Protein AF-A0A2V8TQU5-F1 (afdb_monomer)

Secondary structure (DSSP, 8-state):
-------PPPPHHHHHHHHHHHHHHHHHHHHHHHHHHHHHHHHHHHHHHHSPPPTT--EEEEE-TTS-EEEEETTGGG-PEEPTTS-EE---

Radius of gyration: 22.35 Å; Cα contacts (8 Å, |Δi|>4): 71; chains: 1; bounding box: 59×27×58 Å

Structure (mmCIF, N/CA/C/O backbone):
data_AF-A0A2V8TQU5-F1
#
_entry.id   AF-A0A2V8TQU5-F1
#
loop_
_atom_site.group_PDB
_atom_site.id
_atom_site.type_symbol
_atom_site.label_atom_id
_atom_site.label_alt_id
_atom_site.label_comp_id
_atom_site.label_asym_id
_atom_site.label_entity_id
_atom_site.label_seq_id
_atom_site.pdbx_PDB_ins_code
_atom_site.Cartn_x
_atom_site.Cartn_y
_atom_site.Cartn_z
_atom_site.occupancy
_atom_site.B_iso_or_equiv
_atom_site.auth_seq_id
_atom_site.auth_comp_id
_atom_site.auth_asym_id
_atom_site.auth_atom_id
_atom_site.pdbx_PDB_model_num
ATOM 1 N N . MET A 1 1 ? -39.509 5.591 5.650 1.00 44.69 1 MET A N 1
ATOM 2 C CA . MET A 1 1 ? -39.144 5.012 6.960 1.00 44.69 1 MET A CA 1
ATOM 3 C C . MET A 1 1 ? -37.632 5.028 7.070 1.00 44.69 1 MET A C 1
ATOM 5 O O . MET A 1 1 ? -36.979 4.348 6.289 1.00 44.69 1 MET A O 1
ATOM 9 N N . VAL A 1 2 ? -37.083 5.847 7.966 1.00 51.62 2 VAL A N 1
ATOM 10 C CA . VAL A 1 2 ? -35.668 5.765 8.348 1.00 51.62 2 VAL A CA 1
ATOM 11 C C . VAL A 1 2 ? -35.561 4.530 9.238 1.00 51.62 2 VAL A C 1
ATOM 13 O O . VAL A 1 2 ? -36.280 4.447 10.229 1.00 51.62 2 VAL A O 1
ATOM 16 N N . LYS A 1 3 ? -34.771 3.525 8.843 1.00 57.59 3 LYS A N 1
ATOM 17 C CA . LYS A 1 3 ? -34.459 2.406 9.740 1.00 57.59 3 LYS A CA 1
ATOM 18 C C . LYS A 1 3 ? -33.681 3.002 10.910 1.00 57.59 3 LYS A C 1
ATOM 20 O O . LYS A 1 3 ? -32.577 3.494 10.690 1.00 57.59 3 LYS A O 1
ATOM 25 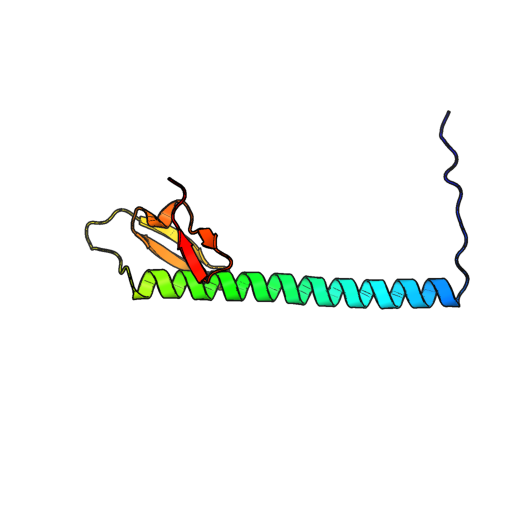N N . GLU A 1 4 ? -34.271 3.009 12.102 1.00 57.91 4 GLU A N 1
ATOM 26 C CA . GLU A 1 4 ? -33.543 3.322 13.330 1.00 57.91 4 GLU A CA 1
ATOM 27 C C . GLU A 1 4 ? -32.313 2.417 13.389 1.00 57.91 4 GLU A C 1
ATOM 29 O O . GLU A 1 4 ? -32.419 1.189 13.339 1.00 57.91 4 GLU A O 1
ATOM 34 N N . ALA A 1 5 ? -31.132 3.032 13.394 1.00 64.38 5 ALA A N 1
ATOM 35 C CA . ALA A 1 5 ? -29.896 2.310 13.609 1.00 64.38 5 ALA A CA 1
ATOM 36 C C . ALA A 1 5 ? -29.904 1.844 15.066 1.00 64.38 5 ALA A C 1
ATOM 38 O O . ALA A 1 5 ? -29.857 2.667 15.976 1.00 64.38 5 ALA A O 1
ATOM 39 N N . ALA A 1 6 ? -30.010 0.534 15.283 1.00 67.94 6 ALA A N 1
ATOM 40 C CA . ALA A 1 6 ? -29.881 -0.039 16.612 1.00 67.94 6 ALA A CA 1
ATOM 41 C C . ALA A 1 6 ? -28.448 0.196 17.109 1.00 67.94 6 ALA A C 1
ATOM 43 O O . ALA A 1 6 ? -27.493 -0.372 16.575 1.00 67.94 6 ALA A O 1
ATOM 44 N N . THR A 1 7 ? -28.294 1.066 18.102 1.00 67.25 7 THR A N 1
ATOM 45 C CA . THR A 1 7 ? -27.024 1.314 18.779 1.00 67.25 7 THR A CA 1
ATOM 46 C C . THR A 1 7 ? -26.788 0.211 19.804 1.00 67.25 7 THR A C 1
ATOM 48 O O . THR A 1 7 ? -27.543 0.070 20.762 1.00 67.25 7 THR A O 1
ATOM 51 N N . VAL A 1 8 ? -25.744 -0.589 19.592 1.00 79.00 8 VAL A N 1
ATOM 52 C CA . VAL A 1 8 ? -25.244 -1.543 20.588 1.00 79.00 8 VAL A CA 1
ATOM 53 C C . VAL A 1 8 ? -24.188 -0.817 21.414 1.00 79.00 8 VAL A C 1
ATOM 55 O O . VAL A 1 8 ? -23.173 -0.386 20.865 1.00 79.00 8 VAL A O 1
ATOM 58 N N . GLU A 1 9 ? -24.431 -0.642 22.712 1.00 84.81 9 GLU A N 1
ATOM 59 C CA . GLU A 1 9 ? -23.425 -0.089 23.620 1.00 84.81 9 GLU A CA 1
ATOM 60 C C . GLU A 1 9 ? -22.389 -1.163 23.954 1.00 84.81 9 GLU A C 1
ATOM 62 O O . GLU A 1 9 ? -22.728 -2.237 24.449 1.00 84.81 9 GLU A O 1
ATOM 67 N N . LEU A 1 10 ? -21.122 -0.871 23.661 1.00 85.94 10 LEU A N 1
ATOM 68 C CA . LEU A 1 10 ? -20.005 -1.726 24.043 1.00 85.94 10 LEU A CA 1
ATOM 69 C C . LEU A 1 10 ? -19.704 -1.538 25.528 1.00 85.94 10 LEU A C 1
ATOM 71 O O . LEU A 1 10 ? -19.668 -0.409 26.026 1.00 85.94 10 LEU A O 1
ATOM 75 N N . SER A 1 11 ? -19.404 -2.634 26.218 1.00 92.44 11 SER A N 1
ATOM 76 C CA . SER A 1 11 ? -18.791 -2.562 27.542 1.00 92.44 11 SER A CA 1
ATOM 77 C C . SER A 1 11 ? -17.427 -1.858 27.482 1.00 92.44 11 SER A C 1
ATOM 79 O O . SER A 1 11 ? -16.800 -1.739 26.423 1.00 92.44 11 SER A O 1
ATOM 81 N N . ALA A 1 12 ? -16.931 -1.400 28.635 1.00 92.88 12 ALA A N 1
ATOM 82 C CA . ALA A 1 12 ? -15.625 -0.746 28.717 1.00 92.88 12 ALA A CA 1
ATOM 83 C C . ALA A 1 12 ? -14.486 -1.640 28.186 1.00 92.88 12 ALA A C 1
ATOM 85 O O . ALA A 1 12 ? -13.599 -1.152 27.487 1.00 92.88 12 ALA A O 1
ATOM 86 N N . GLU A 1 13 ? -14.544 -2.948 28.457 1.00 95.12 13 GLU A N 1
ATOM 87 C CA . GLU A 1 13 ? -13.550 -3.926 27.998 1.00 95.12 13 GLU A CA 1
ATOM 88 C C . GLU A 1 13 ? -13.600 -4.134 26.479 1.00 95.12 13 GLU A C 1
ATOM 90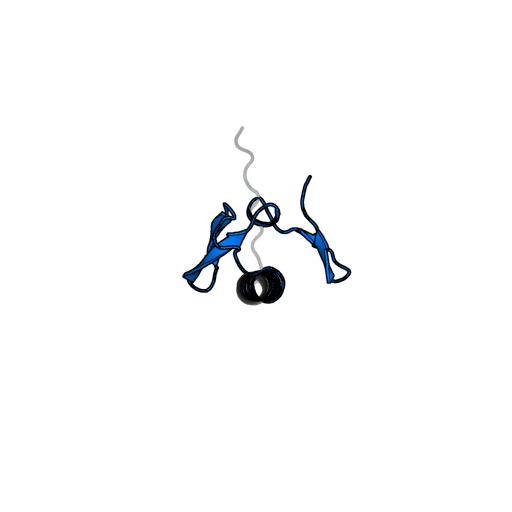 O O . GLU A 1 13 ? -12.563 -4.128 25.812 1.00 95.12 13 GLU A O 1
ATOM 95 N N . GLU A 1 14 ? -14.799 -4.270 25.904 1.00 95.88 14 GLU A N 1
ATOM 96 C CA . GLU A 1 14 ? -14.977 -4.414 24.455 1.00 95.88 14 GLU A CA 1
ATOM 97 C C . GLU A 1 14 ? -14.510 -3.168 23.710 1.00 95.88 14 GLU A C 1
ATOM 99 O O . GLU A 1 14 ? -13.841 -3.275 22.681 1.00 95.88 14 GLU A O 1
ATOM 104 N N . ARG A 1 15 ? -14.812 -1.985 24.254 1.00 95.19 15 ARG A N 1
ATOM 105 C CA . ARG A 1 15 ? -14.347 -0.717 23.702 1.00 95.19 15 ARG A CA 1
ATOM 106 C C . ARG A 1 15 ? -12.826 -0.618 23.742 1.00 95.19 15 ARG A C 1
ATOM 108 O O . ARG A 1 15 ? -12.220 -0.327 22.715 1.00 95.19 15 ARG A O 1
ATOM 115 N N . GLN A 1 16 ? -12.207 -0.908 24.886 1.00 96.81 16 GLN A N 1
ATOM 116 C CA . GLN A 1 16 ? -10.750 -0.876 25.019 1.00 96.81 16 GLN A CA 1
ATOM 117 C C . GLN A 1 16 ? -10.079 -1.846 24.038 1.00 96.81 16 GLN A C 1
ATOM 119 O O . GLN A 1 16 ? -9.098 -1.497 23.380 1.00 96.81 16 GLN A O 1
ATOM 124 N N . LYS A 1 17 ? -10.630 -3.055 23.890 1.00 96.75 17 LYS A N 1
ATOM 125 C CA . LYS A 1 17 ? -10.123 -4.043 22.935 1.00 96.75 17 LYS A CA 1
ATOM 126 C C . LYS A 1 17 ? -10.278 -3.573 21.488 1.00 96.75 17 LYS A C 1
ATOM 128 O O . LYS A 1 17 ? -9.348 -3.736 20.702 1.00 96.75 17 LYS A O 1
ATOM 133 N N . ALA A 1 18 ? -11.421 -2.990 21.131 1.00 96.31 18 ALA A N 1
ATOM 134 C CA . ALA A 1 18 ? -11.657 -2.459 19.792 1.00 96.31 18 ALA A CA 1
ATOM 135 C C . ALA A 1 18 ? -10.701 -1.303 19.457 1.00 96.31 18 ALA A C 1
ATOM 137 O O . ALA A 1 18 ? -10.153 -1.266 18.358 1.00 96.31 18 ALA A O 1
ATOM 138 N N . GLU A 1 19 ? -10.457 -0.399 20.407 1.00 96.69 19 GLU A N 1
ATOM 139 C CA . GLU A 1 19 ? -9.499 0.700 20.251 1.00 96.69 19 GLU A CA 1
ATOM 140 C C . GLU A 1 19 ? -8.066 0.170 20.064 1.00 96.69 19 GLU A C 1
ATOM 142 O O . GLU A 1 19 ? -7.374 0.610 19.146 1.00 96.69 19 GLU A O 1
ATOM 147 N N . SER A 1 20 ? -7.649 -0.836 20.845 1.00 97.88 20 SER A N 1
ATOM 148 C CA . SER A 1 20 ? -6.340 -1.493 20.683 1.00 97.88 20 SER A CA 1
ATOM 149 C C . SER A 1 20 ? -6.182 -2.124 19.298 1.00 97.88 20 SER A C 1
ATOM 151 O O . SER A 1 20 ? -5.226 -1.830 18.585 1.00 97.88 20 SER A O 1
ATOM 153 N N . LEU A 1 21 ? -7.156 -2.936 18.873 1.00 98.19 21 LEU A N 1
ATOM 154 C CA . LEU A 1 21 ? -7.126 -3.591 17.561 1.00 98.19 21 LEU A CA 1
ATOM 155 C C . LEU A 1 21 ? -7.150 -2.584 16.408 1.00 98.19 21 LEU A C 1
ATOM 157 O O . LEU A 1 21 ? -6.542 -2.817 15.364 1.00 98.19 21 LEU A O 1
ATOM 161 N N . HIS A 1 22 ? -7.844 -1.457 16.576 1.00 97.12 22 HIS A N 1
ATOM 162 C CA . HIS A 1 22 ? -7.849 -0.403 15.573 1.00 97.12 22 HIS A CA 1
ATOM 163 C C . HIS A 1 22 ? -6.460 0.219 15.401 1.00 97.12 22 HIS A C 1
ATOM 165 O O . HIS A 1 22 ? -6.024 0.420 14.269 1.00 97.12 22 HIS A O 1
ATOM 171 N N . L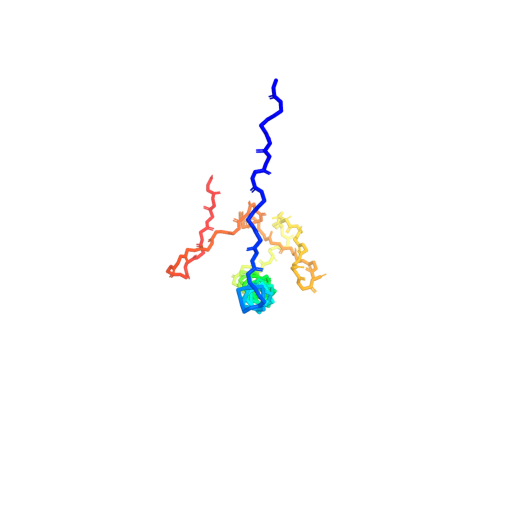EU A 1 23 ? -5.747 0.476 16.501 1.00 98.06 23 LEU A N 1
ATOM 172 C CA . LEU A 1 23 ? -4.373 0.977 16.454 1.00 98.06 23 LEU A CA 1
ATOM 173 C C . LEU A 1 23 ? -3.430 -0.032 15.790 1.00 98.06 23 LEU A C 1
ATOM 175 O O . LEU A 1 23 ? -2.714 0.341 14.863 1.00 98.06 23 LEU A O 1
ATOM 179 N N . GLU A 1 24 ? -3.504 -1.309 16.175 1.00 98.00 24 GLU A N 1
ATOM 180 C CA . GLU A 1 24 ? -2.726 -2.385 15.543 1.00 98.00 24 GLU A CA 1
ATOM 181 C C . GLU A 1 24 ? -2.979 -2.455 14.028 1.00 98.00 24 GLU A C 1
ATOM 183 O O . GLU A 1 24 ? -2.043 -2.539 13.231 1.00 98.00 24 GLU A O 1
ATOM 188 N N . MET A 1 25 ? -4.242 -2.352 13.602 1.00 98.12 25 MET A N 1
ATOM 189 C CA . MET A 1 25 ? -4.609 -2.323 12.185 1.00 98.12 25 MET A CA 1
ATOM 190 C C . MET A 1 25 ? -4.014 -1.105 11.461 1.00 98.12 25 MET A C 1
ATOM 192 O O . MET A 1 25 ? -3.540 -1.238 10.330 1.00 98.12 25 MET A O 1
ATOM 196 N N . LEU A 1 26 ? -4.037 0.082 12.076 1.00 98.25 26 LEU A N 1
ATOM 197 C CA . LEU A 1 26 ? -3.457 1.293 11.486 1.00 98.25 26 LEU A CA 1
ATOM 198 C C . LEU A 1 26 ? -1.935 1.182 11.336 1.00 98.25 26 LEU A C 1
ATOM 200 O O . LEU A 1 26 ? -1.391 1.584 10.304 1.00 98.25 26 LEU A O 1
ATOM 204 N N . GLU A 1 27 ? -1.253 0.615 12.327 1.00 97.75 27 GLU A N 1
ATOM 205 C CA . GLU A 1 27 ? 0.187 0.360 12.269 1.00 97.75 27 GLU A CA 1
ATOM 206 C C . GLU A 1 27 ? 0.533 -0.661 11.183 1.00 97.75 27 GLU A C 1
ATOM 208 O O . GLU A 1 27 ? 1.405 -0.401 10.351 1.00 97.75 27 GLU A O 1
ATOM 213 N N . ALA A 1 28 ? -0.204 -1.774 11.120 1.00 96.94 28 ALA A N 1
ATOM 214 C CA . ALA A 1 28 ? -0.037 -2.789 10.087 1.00 96.94 28 ALA A CA 1
ATOM 215 C C . ALA A 1 28 ? -0.271 -2.216 8.682 1.00 96.94 28 ALA A C 1
ATOM 217 O O . ALA A 1 28 ? 0.508 -2.482 7.767 1.00 96.94 28 ALA A O 1
ATOM 218 N N . LYS A 1 29 ? -1.295 -1.370 8.511 1.00 96.88 29 LYS A N 1
ATOM 219 C CA . LYS A 1 29 ? -1.559 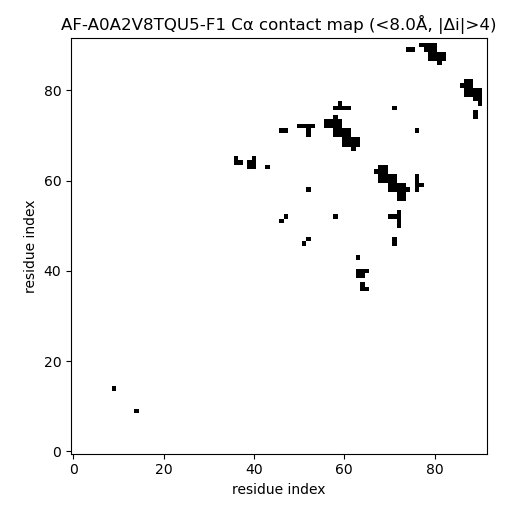-0.680 7.244 1.00 96.88 29 LYS A CA 1
ATOM 220 C C . LYS A 1 29 ? -0.397 0.226 6.844 1.00 96.88 29 LYS A C 1
ATOM 222 O O . LYS A 1 29 ? 0.048 0.183 5.704 1.00 96.88 29 LYS A O 1
ATOM 227 N N . ARG A 1 30 ? 0.136 1.011 7.783 1.00 95.75 30 ARG A N 1
ATOM 228 C CA . ARG A 1 30 ? 1.290 1.878 7.517 1.00 95.75 30 ARG A CA 1
ATOM 229 C C . ARG A 1 30 ? 2.529 1.074 7.121 1.00 95.75 30 ARG A C 1
ATOM 231 O O . ARG A 1 30 ? 3.271 1.495 6.236 1.00 95.75 30 ARG A O 1
ATOM 238 N N . ALA A 1 31 ? 2.755 -0.064 7.777 1.00 95.88 31 ALA A N 1
ATOM 239 C CA . ALA A 1 31 ? 3.851 -0.966 7.450 1.00 95.88 31 ALA A CA 1
ATOM 240 C C . ALA A 1 31 ? 3.680 -1.582 6.052 1.00 95.88 31 ALA A C 1
ATOM 242 O O . ALA A 1 31 ? 4.647 -1.624 5.294 1.00 95.88 31 ALA A O 1
ATOM 243 N N . LEU A 1 32 ? 2.458 -1.986 5.687 1.00 94.25 32 LEU A N 1
ATOM 244 C CA . LEU A 1 32 ? 2.130 -2.475 4.348 1.00 94.25 32 LEU A CA 1
ATOM 245 C C . LEU A 1 32 ? 2.393 -1.405 3.282 1.00 94.25 32 LEU A C 1
ATOM 247 O O . LEU A 1 32 ? 3.158 -1.660 2.356 1.00 94.25 32 LEU A O 1
ATOM 251 N N . ASP A 1 33 ? 1.857 -0.193 3.463 1.00 91.56 33 ASP A N 1
ATOM 252 C CA . ASP A 1 33 ? 2.062 0.927 2.535 1.00 91.56 33 ASP A CA 1
ATOM 253 C C . ASP A 1 33 ? 3.562 1.218 2.329 1.00 91.56 33 ASP A C 1
ATOM 255 O O . ASP A 1 33 ? 4.005 1.572 1.235 1.00 91.56 33 ASP A O 1
ATOM 259 N N . GLN A 1 34 ? 4.371 1.090 3.387 1.00 91.88 34 GLN A N 1
ATOM 260 C CA . GLN A 1 34 ? 5.818 1.273 3.301 1.00 91.88 34 GLN A CA 1
ATOM 261 C C . GLN A 1 34 ? 6.504 0.115 2.564 1.00 91.88 34 GLN A C 1
ATOM 263 O O . GLN A 1 34 ? 7.383 0.359 1.736 1.00 91.88 34 GLN A O 1
ATOM 268 N N . ALA A 1 35 ? 6.106 -1.127 2.839 1.00 90.81 35 ALA A N 1
ATOM 269 C CA . ALA A 1 35 ? 6.653 -2.309 2.184 1.00 90.81 35 ALA A CA 1
ATOM 270 C C . ALA A 1 35 ? 6.355 -2.314 0.677 1.00 90.81 35 ALA A C 1
ATOM 272 O O . ALA A 1 35 ? 7.252 -2.594 -0.115 1.00 90.81 35 ALA A O 1
ATOM 273 N N . GLU A 1 36 ? 5.144 -1.928 0.266 1.00 87.12 36 GLU A N 1
ATOM 274 C CA . GLU A 1 36 ? 4.755 -1.812 -1.146 1.00 87.12 36 GLU A CA 1
ATOM 275 C C . GLU A 1 36 ? 5.602 -0.778 -1.898 1.00 87.12 36 GLU A C 1
ATOM 277 O O . GLU A 1 36 ? 6.054 -1.033 -3.018 1.00 87.12 36 GLU A O 1
ATOM 282 N N . LYS A 1 37 ? 5.881 0.373 -1.272 1.00 87.56 37 LYS A N 1
ATOM 283 C CA . LYS A 1 37 ? 6.768 1.395 -1.850 1.00 87.56 37 LYS A CA 1
ATOM 284 C C . LYS A 1 37 ? 8.186 0.869 -2.026 1.00 87.56 37 LYS A C 1
ATOM 286 O O . LYS A 1 37 ? 8.734 0.983 -3.118 1.00 87.56 37 LYS A O 1
ATOM 291 N N . SER A 1 38 ? 8.754 0.261 -0.984 1.00 87.88 38 SER A N 1
ATOM 292 C CA . SER A 1 38 ? 10.105 -0.308 -1.033 1.00 87.88 38 SER A CA 1
ATOM 293 C C . SER A 1 38 ? 10.221 -1.446 -2.051 1.00 87.88 38 SER A C 1
ATOM 295 O O . SER A 1 38 ? 11.219 -1.529 -2.764 1.00 87.88 38 SER A O 1
ATOM 297 N N . TRP A 1 39 ? 9.192 -2.288 -2.161 1.00 85.38 39 TRP A N 1
ATOM 298 C CA . TRP A 1 39 ? 9.099 -3.336 -3.175 1.00 85.38 39 TRP A CA 1
ATOM 299 C C . TRP A 1 39 ? 9.104 -2.751 -4.587 1.00 85.38 39 TRP A C 1
ATOM 301 O O . TRP A 1 39 ? 9.919 -3.144 -5.420 1.00 85.38 39 TRP A O 1
ATOM 311 N N . SER A 1 40 ? 8.236 -1.771 -4.841 1.00 81.44 40 SER A N 1
ATOM 312 C CA . SER A 1 40 ? 8.168 -1.081 -6.127 1.00 81.44 40 SER A CA 1
ATOM 313 C C . SER A 1 40 ? 9.501 -0.411 -6.476 1.00 81.44 40 SER A C 1
ATOM 315 O O . SER A 1 40 ? 10.021 -0.633 -7.569 1.00 81.44 40 SER A O 1
ATOM 317 N N . ASP A 1 41 ? 10.101 0.347 -5.553 1.00 84.25 41 ASP A N 1
ATOM 318 C CA . ASP A 1 41 ? 11.401 1.003 -5.755 1.00 84.25 41 ASP A CA 1
ATOM 319 C C . ASP A 1 41 ? 12.496 -0.005 -6.154 1.00 84.25 41 ASP A C 1
ATOM 321 O O . ASP A 1 41 ? 13.221 0.233 -7.123 1.00 84.25 41 ASP A O 1
ATOM 325 N N . TYR A 1 42 ? 12.597 -1.138 -5.447 1.00 85.50 42 TYR A N 1
ATOM 326 C CA . TYR A 1 42 ? 13.588 -2.183 -5.729 1.00 85.50 42 TYR A CA 1
ATOM 327 C C . TYR A 1 42 ? 13.470 -2.712 -7.160 1.00 85.50 42 TYR A C 1
ATOM 329 O O . TYR A 1 42 ? 14.458 -2.773 -7.890 1.00 85.50 42 TYR A O 1
ATOM 337 N N . TRP A 1 43 ? 12.259 -3.056 -7.591 1.00 79.94 43 TRP A N 1
ATOM 338 C CA . TRP A 1 43 ? 12.071 -3.618 -8.922 1.00 79.94 43 TRP A CA 1
ATOM 339 C C . TRP A 1 43 ? 12.328 -2.625 -10.045 1.00 79.94 43 TRP A C 1
ATOM 341 O O . TRP A 1 43 ? 12.892 -2.998 -11.073 1.00 79.94 43 TRP A O 1
ATOM 351 N N . HIS A 1 44 ? 11.937 -1.366 -9.860 1.00 78.31 44 HIS A N 1
ATOM 352 C CA . HIS A 1 44 ? 12.257 -0.327 -10.828 1.00 78.31 44 HIS A CA 1
ATOM 353 C C . HIS A 1 44 ? 13.772 -0.153 -10.969 1.00 78.31 44 HIS A C 1
ATOM 355 O O . HIS A 1 44 ? 14.258 -0.017 -12.090 1.00 78.31 44 HIS A O 1
ATOM 361 N N . GLN A 1 45 ? 14.527 -0.203 -9.864 1.00 81.38 45 GLN A N 1
ATOM 362 C CA . GLN A 1 45 ? 15.991 -0.202 -9.928 1.00 81.38 45 GLN A CA 1
ATOM 363 C C . GLN A 1 45 ? 16.530 -1.429 -10.660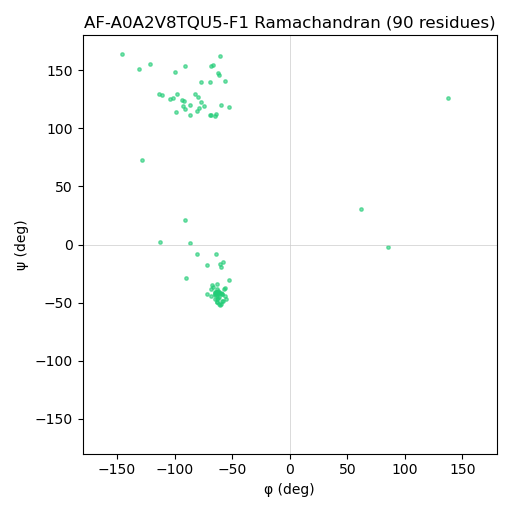 1.00 81.38 45 GLN A C 1
ATOM 365 O O . GLN A 1 45 ? 17.338 -1.276 -11.570 1.00 81.38 45 GLN A O 1
ATOM 370 N N . LEU A 1 46 ? 16.015 -2.620 -10.350 1.00 82.31 46 LEU A N 1
ATOM 371 C CA . LEU A 1 46 ? 16.446 -3.853 -11.002 1.00 82.31 46 LEU A CA 1
ATOM 372 C C . LEU A 1 46 ? 16.230 -3.802 -12.525 1.00 82.31 46 LEU A C 1
ATOM 374 O O . LEU A 1 46 ? 17.108 -4.184 -13.295 1.00 82.31 46 LEU A O 1
ATOM 378 N N . VAL A 1 47 ? 15.087 -3.287 -12.985 1.00 77.56 47 VAL A N 1
ATOM 379 C CA . VAL A 1 47 ? 14.823 -3.114 -14.422 1.00 77.56 47 VAL A CA 1
ATOM 380 C C . VAL A 1 47 ? 15.81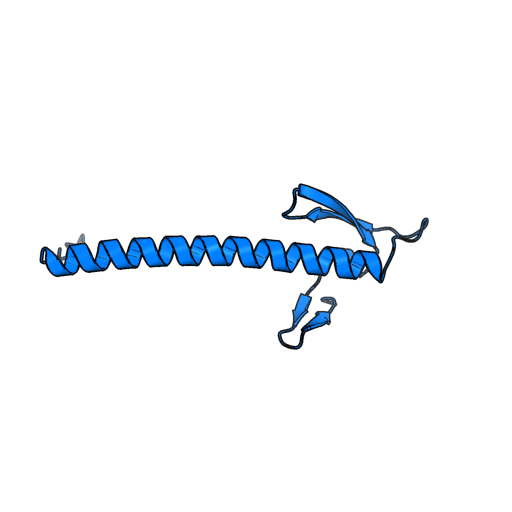1 -2.138 -15.056 1.00 77.56 47 VAL A C 1
ATOM 382 O O . VAL A 1 47 ? 16.295 -2.414 -16.149 1.00 77.56 47 VAL A O 1
ATOM 385 N N . LEU A 1 48 ? 16.151 -1.033 -14.391 1.00 77.38 48 LEU A N 1
ATOM 386 C CA . LEU A 1 48 ? 17.127 -0.069 -14.912 1.00 77.38 48 LEU A CA 1
ATOM 387 C C . LEU A 1 48 ? 18.544 -0.649 -14.999 1.00 77.38 48 LEU A C 1
ATOM 389 O O . LEU A 1 48 ? 19.254 -0.348 -15.958 1.00 77.38 48 LEU A O 1
ATOM 393 N N . ASP A 1 49 ? 18.936 -1.484 -14.037 1.00 82.00 49 ASP A N 1
ATOM 394 C CA . ASP A 1 49 ? 20.250 -2.136 -14.022 1.00 82.00 49 ASP A CA 1
ATOM 395 C C . ASP A 1 49 ? 20.393 -3.158 -15.161 1.00 82.00 49 ASP A C 1
ATOM 397 O O . ASP A 1 49 ? 21.468 -3.305 -15.745 1.00 82.00 49 ASP A O 1
ATOM 401 N N . HIS A 1 50 ? 19.305 -3.850 -15.513 1.00 79.56 50 HIS A N 1
ATOM 402 C CA . HIS A 1 50 ? 19.304 -4.860 -16.576 1.00 79.56 50 HIS A CA 1
ATOM 403 C C . HIS A 1 50 ? 18.974 -4.306 -17.967 1.00 79.56 50 HIS A C 1
ATOM 405 O O . HIS A 1 50 ? 19.432 -4.853 -18.972 1.00 79.56 50 HIS A O 1
ATOM 411 N N . PHE A 1 51 ? 18.193 -3.230 -18.039 1.00 74.12 51 PHE A N 1
ATOM 412 C CA . PHE A 1 51 ? 17.734 -2.611 -19.280 1.00 74.12 51 PHE A CA 1
ATOM 413 C C . PHE A 1 51 ? 18.047 -1.113 -19.255 1.00 74.12 51 PHE A C 1
ATOM 415 O O . PHE A 1 51 ? 17.142 -0.287 -19.102 1.00 74.12 51 PHE A O 1
ATOM 422 N N . PRO A 1 52 ? 19.328 -0.733 -19.403 1.00 66.69 52 PRO A N 1
ATOM 423 C CA . PRO A 1 52 ? 19.702 0.667 -19.431 1.00 66.69 52 PRO A CA 1
ATOM 424 C C . PRO A 1 52 ? 19.038 1.372 -20.624 1.00 66.69 52 PRO A C 1
ATOM 426 O O . PRO A 1 52 ? 18.870 0.770 -21.693 1.00 66.69 52 PRO A O 1
ATOM 429 N N . PRO A 1 53 ? 18.664 2.653 -20.477 1.00 64.06 53 PRO A N 1
ATOM 430 C CA . PRO A 1 53 ? 18.079 3.415 -21.567 1.00 64.06 53 PRO A CA 1
ATOM 431 C C . PRO A 1 53 ? 19.060 3.471 -22.744 1.00 64.06 53 PRO A C 1
ATOM 433 O O . PRO A 1 53 ? 20.178 3.972 -22.625 1.00 64.06 53 PRO A O 1
ATOM 436 N N . SER A 1 54 ? 18.640 2.948 -23.896 1.00 61.09 54 SER A N 1
ATOM 437 C CA . SER A 1 54 ? 19.373 3.152 -25.144 1.00 61.09 54 SER A CA 1
ATOM 438 C C . SER A 1 54 ? 19.243 4.624 -25.553 1.00 61.09 54 SER A C 1
ATOM 440 O O . SER A 1 54 ? 18.143 5.171 -25.456 1.00 61.09 54 SER A O 1
ATOM 442 N N . PRO A 1 55 ? 20.309 5.272 -26.055 1.00 59.16 55 PRO A N 1
ATOM 443 C CA . PRO A 1 55 ? 20.276 6.677 -26.478 1.00 59.16 55 PRO A CA 1
ATOM 444 C C . PRO A 1 55 ? 19.227 6.985 -27.563 1.00 59.16 55 PRO A C 1
ATOM 446 O O . PRO A 1 55 ? 18.889 8.146 -27.764 1.00 59.16 55 PRO A O 1
ATOM 449 N N . ASN A 1 56 ? 18.681 5.953 -28.220 1.00 59.56 56 ASN A N 1
ATOM 450 C CA . ASN A 1 56 ? 17.636 6.065 -29.241 1.00 59.56 56 ASN A CA 1
ATOM 451 C C . ASN A 1 56 ? 16.287 5.463 -28.804 1.00 59.56 56 ASN A C 1
ATOM 453 O O . ASN A 1 56 ? 15.358 5.399 -29.610 1.00 59.56 56 ASN A O 1
ATOM 457 N N . ALA A 1 57 ? 16.174 4.954 -27.575 1.00 60.00 57 ALA A N 1
ATOM 458 C CA . ALA A 1 57 ? 14.938 4.358 -27.087 1.00 60.00 57 ALA A CA 1
ATOM 459 C C . ALA A 1 57 ? 14.036 5.434 -26.485 1.00 60.00 57 ALA A C 1
ATOM 461 O O . ALA A 1 57 ? 14.375 6.068 -25.486 1.00 60.00 57 ALA A O 1
ATOM 462 N N . ASN A 1 58 ? 12.841 5.579 -27.058 1.00 68.19 58 ASN A N 1
ATOM 463 C CA . ASN A 1 58 ? 11.737 6.216 -26.354 1.00 68.19 58 ASN A CA 1
ATOM 464 C C . ASN A 1 58 ? 11.503 5.454 -25.039 1.00 68.19 58 ASN A C 1
ATOM 466 O O . ASN A 1 58 ? 11.598 4.223 -24.991 1.00 68.19 58 ASN A O 1
ATOM 470 N N . GLY A 1 59 ? 11.210 6.184 -23.970 1.00 70.50 59 GLY A N 1
ATOM 471 C CA . GLY A 1 59 ? 10.955 5.631 -22.647 1.00 70.50 59 GLY A CA 1
ATOM 472 C C . GLY A 1 59 ? 9.907 6.452 -21.9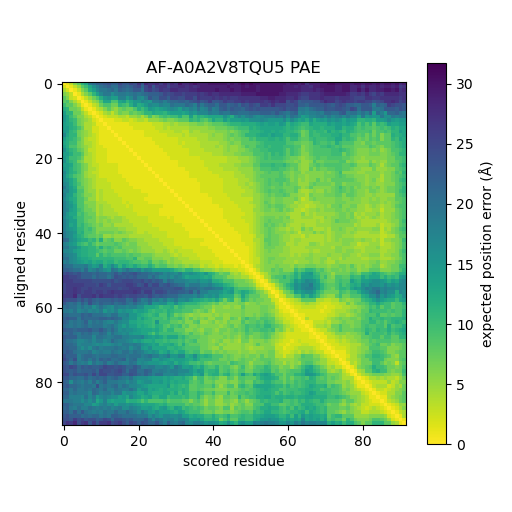15 1.00 70.50 59 GLY A C 1
ATOM 473 O O . GLY A 1 59 ? 9.596 7.577 -22.309 1.00 70.50 59 GLY A O 1
ATOM 474 N N . VAL A 1 60 ? 9.350 5.876 -20.859 1.00 75.25 60 VAL A N 1
ATOM 475 C CA . VAL A 1 60 ? 8.400 6.563 -19.983 1.00 75.25 60 VAL A CA 1
ATOM 476 C C . VAL A 1 60 ? 9.163 7.082 -18.773 1.00 75.25 60 VAL A C 1
ATOM 478 O O . VAL A 1 60 ? 9.916 6.341 -18.138 1.00 75.25 60 VAL A O 1
ATOM 481 N N . ILE A 1 61 ? 8.984 8.365 -18.463 1.00 77.44 61 ILE A N 1
ATOM 482 C CA . ILE A 1 61 ? 9.504 8.942 -17.225 1.00 77.44 61 ILE A CA 1
ATOM 483 C C . ILE A 1 61 ? 8.557 8.539 -16.100 1.00 77.44 61 ILE A C 1
ATOM 485 O O . ILE A 1 61 ? 7.385 8.912 -16.104 1.00 77.44 61 ILE A O 1
ATOM 489 N N . VAL A 1 62 ? 9.077 7.790 -15.134 1.00 73.38 62 VAL A N 1
ATOM 490 C CA . VAL A 1 62 ? 8.347 7.365 -13.942 1.00 73.38 62 VAL A CA 1
ATOM 491 C C . VAL A 1 62 ? 8.967 8.038 -12.728 1.00 73.38 62 VAL A C 1
ATOM 493 O O . VAL A 1 62 ? 10.183 7.999 -12.534 1.00 73.38 62 VAL A O 1
ATOM 496 N N . THR A 1 63 ? 8.130 8.666 -11.904 1.00 80.69 63 THR A N 1
ATOM 497 C CA . THR A 1 63 ? 8.536 9.127 -10.574 1.00 80.69 63 THR A CA 1
ATOM 498 C C . THR A 1 63 ? 8.349 7.974 -9.607 1.00 80.69 63 THR A C 1
ATOM 500 O O . THR A 1 63 ? 7.225 7.548 -9.344 1.00 80.69 63 THR A O 1
ATOM 503 N N . LEU A 1 64 ? 9.462 7.455 -9.106 1.00 76.06 64 LEU A N 1
ATOM 504 C CA . LEU A 1 64 ? 9.470 6.380 -8.131 1.00 76.06 64 LEU A CA 1
ATOM 505 C C . LEU A 1 64 ? 8.873 6.850 -6.794 1.00 76.06 64 LEU A C 1
ATOM 507 O O . LEU A 1 64 ? 8.948 8.043 -6.486 1.00 76.06 64 LEU A O 1
ATOM 511 N N . PRO A 1 65 ? 8.329 5.942 -5.965 1.00 73.50 65 PRO A N 1
ATOM 512 C CA . PRO A 1 65 ? 7.901 6.264 -4.603 1.00 73.50 65 PRO A CA 1
ATOM 513 C C . PRO A 1 65 ? 8.975 6.951 -3.748 1.00 73.50 65 PRO A C 1
ATOM 515 O O . PRO A 1 65 ? 8.649 7.797 -2.918 1.00 73.50 65 PRO A O 1
ATOM 518 N N . SER A 1 66 ? 10.251 6.647 -3.998 1.00 75.94 66 SER A N 1
ATOM 519 C CA . SER A 1 66 ? 11.413 7.351 -3.432 1.00 75.94 66 SER A CA 1
ATOM 520 C C . SER A 1 66 ? 11.553 8.829 -3.846 1.00 75.94 66 SER A C 1
ATOM 522 O O . SER A 1 66 ? 12.413 9.536 -3.324 1.00 75.94 66 SER A O 1
ATOM 524 N N . GLY A 1 67 ? 10.741 9.316 -4.787 1.00 78.94 67 GLY A N 1
ATOM 525 C CA . GLY A 1 67 ? 10.791 10.673 -5.341 1.00 78.94 67 GLY A CA 1
ATOM 526 C C . GLY A 1 67 ? 11.776 10.843 -6.501 1.00 78.94 67 GLY A C 1
ATOM 527 O O . GLY A 1 67 ? 11.865 11.924 -7.081 1.00 78.94 67 GLY A O 1
ATOM 528 N N . LYS A 1 68 ? 12.512 9.790 -6.874 1.00 78.94 68 LYS A N 1
ATOM 529 C CA . LYS A 1 68 ? 13.456 9.813 -7.996 1.00 78.94 68 LYS A CA 1
ATOM 530 C C . LYS A 1 68 ? 12.709 9.661 -9.322 1.00 78.94 68 LYS A C 1
ATOM 532 O O . LYS A 1 68 ? 11.983 8.691 -9.509 1.00 78.94 68 LYS A O 1
ATOM 537 N N . SER A 1 69 ? 12.933 10.565 -10.273 1.00 80.31 69 SER A N 1
ATOM 538 C CA . SER A 1 69 ? 12.483 10.368 -11.656 1.00 80.31 69 SER A CA 1
ATOM 539 C C . SER A 1 69 ? 13.474 9.490 -12.415 1.00 80.31 69 SER A C 1
ATOM 541 O O . SER A 1 69 ? 14.678 9.753 -12.413 1.00 80.31 69 SER A O 1
ATOM 543 N N . VAL A 1 70 ? 12.972 8.450 -13.075 1.00 77.00 70 VAL A N 1
ATOM 544 C CA . VAL A 1 70 ? 13.762 7.529 -13.898 1.00 77.00 70 VAL A CA 1
ATOM 545 C C . VAL A 1 70 ? 13.110 7.347 -15.261 1.00 77.00 70 VAL A C 1
ATOM 547 O O . VAL A 1 70 ? 11.896 7.459 -15.389 1.00 77.00 70 VAL A O 1
ATOM 550 N N . THR A 1 71 ? 13.916 7.076 -16.287 1.00 79.25 71 THR A N 1
ATOM 551 C CA . THR A 1 71 ? 13.403 6.749 -17.624 1.00 79.25 71 THR A CA 1
ATOM 552 C C . THR A 1 71 ? 13.417 5.242 -17.798 1.00 79.25 71 THR A C 1
ATOM 554 O O . THR A 1 71 ? 14.487 4.640 -17.833 1.00 79.25 71 THR A O 1
ATOM 557 N N . ILE A 1 72 ? 12.235 4.644 -17.910 1.00 75.75 72 ILE A N 1
ATOM 558 C CA . ILE A 1 72 ? 12.073 3.219 -18.185 1.00 75.75 72 ILE A CA 1
ATOM 559 C C . ILE A 1 72 ? 11.951 3.041 -19.706 1.00 75.75 72 ILE A C 1
ATOM 561 O O . ILE A 1 72 ? 11.026 3.607 -20.299 1.00 75.75 72 ILE A O 1
ATOM 565 N N . PRO A 1 73 ? 12.857 2.297 -20.368 1.00 73.69 73 PRO A N 1
ATOM 566 C CA . PRO A 1 73 ? 12.798 2.115 -21.816 1.00 73.69 73 PRO A CA 1
ATOM 567 C C . PRO A 1 73 ? 11.582 1.278 -22.239 1.00 73.69 73 PRO A C 1
ATOM 569 O O . PRO A 1 73 ? 11.097 0.437 -21.485 1.00 73.69 73 PRO A O 1
ATOM 572 N N . TYR A 1 74 ? 11.093 1.470 -23.467 1.00 71.94 74 TYR A N 1
ATOM 573 C CA . TYR A 1 74 ? 10.080 0.578 -24.047 1.00 71.94 74 TYR A CA 1
ATOM 574 C C . TYR A 1 74 ? 10.604 -0.869 -24.205 1.00 71.94 74 TYR A C 1
ATOM 576 O O . TYR A 1 74 ? 11.789 -1.055 -24.490 1.00 71.94 74 TYR A O 1
ATOM 584 N N . PRO A 1 75 ? 9.736 -1.897 -24.072 1.00 68.25 75 PRO A N 1
ATOM 585 C CA . PRO A 1 75 ? 8.299 -1.816 -23.775 1.00 68.25 75 PRO A CA 1
ATOM 586 C C . PRO A 1 75 ? 7.967 -1.601 -22.287 1.00 68.25 75 PRO A C 1
ATOM 588 O O . PRO A 1 75 ? 6.827 -1.311 -21.956 1.00 68.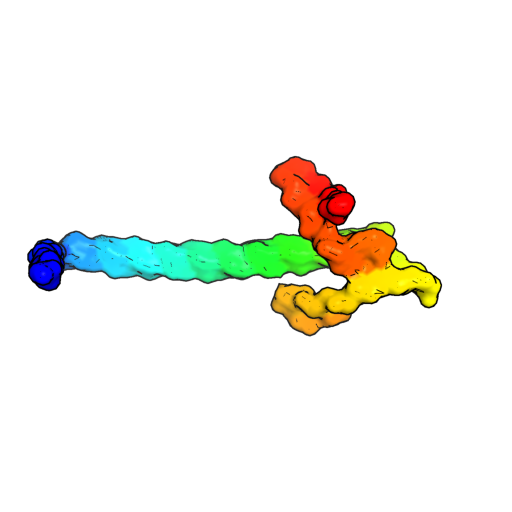25 75 PRO A O 1
ATOM 591 N N . TRP A 1 76 ? 8.949 -1.665 -21.390 1.00 70.69 76 TRP A N 1
ATOM 592 C CA . TRP A 1 76 ? 8.774 -1.712 -19.931 1.00 70.69 76 TRP A CA 1
ATOM 593 C C . TRP A 1 76 ? 8.064 -0.498 -19.301 1.00 70.69 76 TRP A C 1
ATOM 595 O O . TRP A 1 76 ? 7.593 -0.576 -18.169 1.00 70.69 76 TRP A O 1
ATOM 605 N N . GLY A 1 77 ? 7.964 0.621 -20.024 1.00 66.44 77 GLY A N 1
ATOM 606 C CA . GLY A 1 77 ? 7.358 1.863 -19.541 1.00 66.44 77 GLY A CA 1
ATOM 607 C C . GLY A 1 77 ? 5.830 1.854 -19.380 1.00 66.44 77 GLY A C 1
ATOM 608 O O . GLY A 1 77 ? 5.316 2.707 -18.663 1.00 66.44 77 GLY A O 1
ATOM 609 N N . ASN A 1 78 ? 5.100 0.913 -19.999 1.00 65.62 78 ASN A N 1
ATOM 610 C CA . ASN A 1 78 ? 3.625 0.866 -19.915 1.00 65.62 78 ASN A CA 1
ATOM 611 C C . ASN A 1 78 ? 3.089 0.088 -18.700 1.00 65.62 78 ASN A C 1
ATOM 613 O O . ASN A 1 78 ? 1.877 -0.031 -18.528 1.00 65.62 78 ASN A O 1
ATOM 617 N N . GLY A 1 79 ? 3.978 -0.431 -17.855 1.00 65.56 79 GLY A N 1
ATOM 618 C CA . GLY A 1 79 ? 3.615 -1.154 -16.645 1.00 65.56 79 GLY A CA 1
ATOM 619 C C . GLY A 1 79 ? 4.481 -2.389 -16.461 1.00 65.56 79 GLY A C 1
ATOM 620 O O . GLY A 1 79 ? 4.575 -3.239 -17.344 1.00 65.56 79 GLY A O 1
ATOM 621 N N . LEU A 1 80 ? 5.103 -2.488 -15.291 1.00 70.06 80 LEU A N 1
ATOM 622 C CA . LEU A 1 80 ? 5.785 -3.694 -14.843 1.00 70.06 80 LEU A CA 1
ATOM 623 C C . LEU A 1 80 ? 4.806 -4.508 -14.002 1.00 70.06 80 LEU A C 1
ATOM 625 O O . LEU A 1 80 ? 4.251 -3.997 -13.028 1.00 70.06 80 LEU A O 1
ATOM 629 N N . VAL A 1 81 ? 4.594 -5.768 -14.373 1.00 68.38 81 VAL A N 1
ATOM 630 C CA . VAL A 1 81 ? 3.823 -6.711 -13.562 1.00 68.38 81 VAL A CA 1
ATOM 631 C C . VAL A 1 81 ? 4.799 -7.649 -12.873 1.00 68.38 81 VAL A C 1
ATOM 633 O O . VAL A 1 81 ? 5.612 -8.307 -13.524 1.00 68.38 81 VAL A O 1
ATOM 636 N N . PHE A 1 82 ? 4.698 -7.726 -11.549 1.00 70.12 82 PHE A N 1
ATOM 637 C CA . PHE A 1 82 ? 5.474 -8.658 -10.741 1.00 70.12 82 PHE A CA 1
ATOM 638 C C . PHE A 1 82 ? 4.594 -9.832 -10.364 1.00 70.12 82 PHE A C 1
ATOM 640 O O . PHE A 1 82 ? 3.491 -9.676 -9.841 1.00 70.12 82 PHE A O 1
ATOM 647 N N . THR A 1 83 ? 5.091 -11.017 -10.669 1.00 68.75 83 THR A N 1
ATOM 648 C CA . THR A 1 83 ? 4.411 -12.271 -10.362 1.00 68.75 83 THR A CA 1
ATOM 649 C C . THR A 1 83 ? 4.845 -12.787 -8.985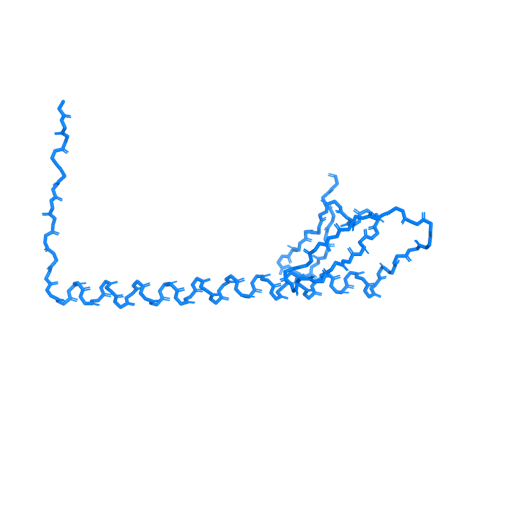 1.00 68.75 83 THR A C 1
ATOM 651 O O . THR A 1 83 ? 5.957 -12.484 -8.541 1.00 68.75 83 THR A O 1
ATOM 654 N N . PRO A 1 84 ? 4.005 -13.576 -8.287 1.00 73.00 84 PRO A N 1
ATOM 655 C CA . PRO A 1 84 ? 4.360 -14.157 -6.989 1.00 73.00 84 PRO A CA 1
ATOM 656 C C . PRO A 1 84 ? 5.594 -15.073 -7.016 1.00 73.00 84 PRO A C 1
ATOM 658 O O . PRO A 1 84 ? 6.190 -15.313 -5.972 1.00 73.00 84 PRO A O 1
ATOM 661 N N . ASP A 1 85 ? 5.992 -15.578 -8.188 1.00 80.69 85 ASP A N 1
ATOM 662 C CA . ASP A 1 85 ? 7.215 -16.361 -8.394 1.00 80.69 85 ASP A CA 1
ATOM 663 C C . ASP A 1 85 ? 8.433 -15.498 -8.776 1.00 80.69 85 ASP A C 1
ATOM 665 O O . ASP A 1 85 ? 9.421 -16.013 -9.299 1.00 80.69 85 ASP A O 1
ATOM 669 N N . PHE A 1 86 ? 8.391 -14.194 -8.471 1.00 77.19 86 PHE A N 1
ATOM 670 C CA . PHE A 1 86 ? 9.495 -13.241 -8.639 1.00 77.19 86 PHE A CA 1
ATOM 671 C C . PHE A 1 86 ? 9.950 -13.053 -10.092 1.00 77.19 86 PHE A C 1
ATOM 673 O O . PHE A 1 86 ? 11.116 -12.752 -10.354 1.00 77.19 86 PHE A O 1
ATOM 680 N N . ARG A 1 87 ? 9.037 -13.197 -11.059 1.00 76.06 87 ARG A N 1
ATOM 681 C CA . ARG A 1 87 ? 9.303 -12.856 -12.463 1.00 76.06 87 ARG A CA 1
ATOM 682 C C . ARG A 1 87 ? 8.740 -11.489 -12.814 1.00 76.06 87 ARG A C 1
ATOM 684 O O . ARG A 1 87 ? 7.680 -11.091 -12.323 1.00 76.06 87 ARG A O 1
ATOM 691 N N . VAL A 1 88 ? 9.429 -10.828 -13.738 1.00 70.25 88 VAL A N 1
ATOM 692 C CA . VAL A 1 88 ? 8.980 -9.588 -14.371 1.00 70.25 88 VAL A CA 1
ATOM 693 C C . VAL A 1 88 ? 8.225 -9.942 -15.647 1.00 70.25 88 VAL A C 1
ATOM 695 O O . VAL A 1 88 ? 8.760 -10.627 -16.521 1.00 70.25 88 VAL A O 1
ATOM 698 N N . ALA A 1 89 ? 6.984 -9.482 -15.745 1.00 67.69 89 ALA A N 1
ATOM 699 C CA . ALA A 1 89 ? 6.145 -9.618 -16.924 1.00 67.69 89 ALA A CA 1
ATOM 700 C C . ALA A 1 89 ? 5.714 -8.242 -17.442 1.00 67.69 89 ALA A C 1
ATOM 702 O O . ALA A 1 89 ? 5.647 -7.261 -16.699 1.00 67.69 89 ALA A O 1
ATOM 703 N N . PHE A 1 90 ? 5.407 -8.195 -18.735 1.00 64.38 90 PHE A N 1
ATOM 704 C CA . PHE A 1 90 ? 4.861 -7.028 -19.411 1.00 64.38 90 PHE A CA 1
ATOM 705 C C . PHE A 1 90 ? 3.401 -7.316 -19.798 1.00 64.38 90 PHE A C 1
ATOM 707 O O . PHE A 1 90 ? 3.152 -8.366 -20.400 1.00 64.38 90 PHE A O 1
ATOM 714 N N . PRO A 1 91 ? 2.435 -6.441 -19.458 1.00 60.94 91 PRO A N 1
ATOM 715 C CA . PRO A 1 91 ? 1.078 -6.559 -19.966 1.00 60.94 91 PRO A CA 1
ATOM 716 C C . PRO A 1 91 ? 1.093 -6.230 -21.464 1.00 60.94 91 PRO A C 1
ATOM 718 O O . PRO A 1 91 ? 1.390 -5.099 -21.843 1.00 60.94 91 PRO A O 1
ATOM 721 N N . GLY A 1 92 ? 0.853 -7.252 -22.291 1.00 56.28 92 GLY A N 1
ATOM 722 C CA . GLY A 1 92 ? 0.770 -7.139 -23.752 1.00 56.28 92 GLY A CA 1
ATOM 723 C C . GLY A 1 92 ? -0.400 -6.297 -24.238 1.00 56.28 92 GLY A C 1
ATOM 724 O O . GLY A 1 92 ? -1.402 -6.184 -23.496 1.00 56.28 92 GLY A O 1
#

pLDDT: mean 78.98, std 13.01, range [44.69, 98.25]

Foldseek 3Di:
DPPPDDDDDDDPVRVVVVVVVVVVVVVVVVVVVVVVLVVQVVVVVVQCVVPPDDPPFQFAFDQRSVRDTDTRGPPPRVDWDADPVGDTDDDD

Mean predicted aligned error: 10.06 Å

Sequence (92 aa):
MVKEAATVELSAEERQKAESLHLEMLEAKRALDQAEKSWSDYWHQLVLDHFPPSPNANGVIVTLPSGKSVTIPYPWGNGLVFTPDFRVAFPG

Solvent-accessible surface area (backbone atoms only — not comparable to full-atom values): 5685 Å² total; per-residue (Å²): 133,83,78,79,78,83,82,81,83,69,52,74,66,58,44,53,51,51,54,51,52,49,52,52,51,53,52,51,49,52,50,48,59,50,49,54,40,53,52,51,43,52,51,56,49,52,48,45,76,76,48,62,66,49,99,84,53,66,53,35,80,42,72,39,81,86,70,51,74,43,66,36,30,66,80,58,44,85,43,78,42,77,45,98,85,77,45,84,44,68,83,127